Protein AF-A0A3C0G4X3-F1 (afdb_monomer)

Foldseek 3Di:
DPVVPDDDPDVVDPVNFGADADQPPLQVLVVVCVVCVVVVHHPPVSVVSNVVRVVRPVVRVNVPVDPRRDDDDDD

Sequence (75 aa):
DSRLGSSHWAVPGPDGRHGFGGSCFPKDINAMIHFMEQKGLQPKILKAVWNKNLDVRPEKDWENLIGRAVTKGDK

Nearest PDB structures (foldseek):
  2y0c-assembly2_C  TM=9.947E-01  e=8.397E-02  Burkholderia cepacia
  2y0c-assembly2_D  TM=9.949E-01  e=1.359E-01  Burkholderia cepacia
  2y0e-assembly1_D  TM=9.958E-01  e=1.671E-01  Burkholderia cepacia

Structure (mmCIF, N/CA/C/O backbone):
data_AF-A0A3C0G4X3-F1
#
_entry.id   AF-A0A3C0G4X3-F1
#
loop_
_atom_site.group_PDB
_atom_site.id
_atom_site.type_symbol
_atom_site.label_atom_id
_atom_site.label_alt_id
_atom_site.label_comp_id
_atom_site.label_asym_id
_atom_site.label_entity_id
_atom_site.label_seq_id
_atom_site.pdbx_PDB_ins_code
_atom_site.Cartn_x
_atom_site.Cartn_y
_atom_site.Cartn_z
_atom_site.occupancy
_atom_site.B_iso_or_equiv
_atom_site.auth_seq_id
_atom_site.auth_comp_id
_atom_site.auth_asym_id
_atom_site.auth_atom_id
_atom_site.pdbx_PDB_model_num
ATOM 1 N N . ASP A 1 1 ? -5.443 5.701 -23.445 1.00 84.88 1 ASP A N 1
ATOM 2 C CA . ASP A 1 1 ? -6.551 6.468 -22.844 1.00 84.88 1 ASP A CA 1
ATOM 3 C C . ASP A 1 1 ? -5.947 7.532 -21.936 1.00 84.88 1 ASP A C 1
ATOM 5 O O . ASP A 1 1 ? -5.252 7.171 -20.995 1.00 84.88 1 ASP A O 1
ATOM 9 N N . SER A 1 2 ? -6.114 8.820 -22.248 1.00 91.50 2 SER A N 1
ATOM 10 C CA . SE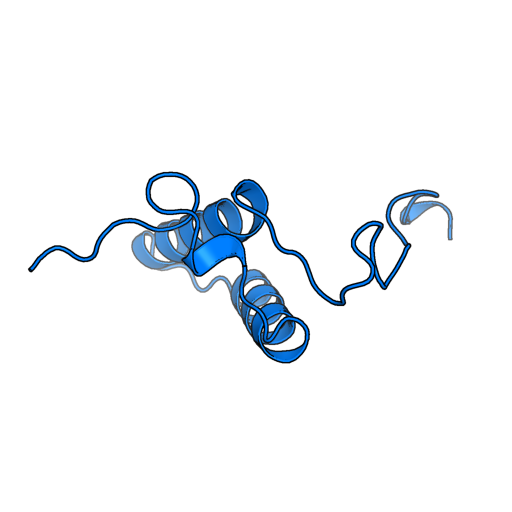R A 1 2 ? -5.480 9.915 -21.494 1.00 91.50 2 SER A CA 1
ATOM 11 C C . SER A 1 2 ? -6.056 10.100 -20.090 1.00 91.50 2 SER A C 1
ATOM 13 O O . SER A 1 2 ? -5.372 10.651 -19.230 1.00 91.50 2 SER A O 1
ATOM 15 N N . ARG A 1 3 ? -7.273 9.603 -19.826 1.00 93.50 3 ARG A N 1
ATOM 16 C CA . ARG A 1 3 ? -7.945 9.726 -18.520 1.00 93.50 3 ARG A CA 1
ATOM 17 C C . ARG A 1 3 ? -7.221 8.975 -17.408 1.00 93.50 3 ARG A C 1
ATOM 19 O O . ARG A 1 3 ? -7.423 9.277 -16.239 1.00 93.50 3 ARG A O 1
ATOM 26 N N . LEU A 1 4 ? -6.400 7.996 -17.775 1.00 90.31 4 LEU A N 1
ATOM 27 C CA . LEU A 1 4 ? -5.638 7.197 -16.830 1.00 90.31 4 LEU A CA 1
ATOM 28 C C . LEU A 1 4 ? -4.258 7.816 -16.508 1.00 90.31 4 LEU A C 1
ATOM 30 O O . LEU A 1 4 ? -3.639 7.447 -15.516 1.00 90.31 4 LEU A O 1
ATOM 34 N N . GLY A 1 5 ? -3.784 8.781 -17.305 1.00 93.12 5 GLY A N 1
ATOM 35 C CA . GLY A 1 5 ? -2.448 9.372 -17.174 1.00 93.12 5 GLY A CA 1
ATOM 36 C C . GLY A 1 5 ? -1.343 8.567 -17.873 1.00 93.12 5 GLY A C 1
ATOM 37 O O . GLY A 1 5 ? -1.571 7.483 -18.405 1.00 93.12 5 GLY A O 1
ATOM 38 N N . SER A 1 6 ? -0.125 9.117 -17.912 1.00 92.69 6 SER A N 1
ATOM 39 C CA . SER A 1 6 ? 1.018 8.562 -18.666 1.00 92.69 6 SER A CA 1
ATOM 40 C C . SER A 1 6 ? 2.124 7.945 -17.801 1.00 92.69 6 SER A C 1
ATOM 42 O O . SER A 1 6 ? 3.103 7.436 -18.341 1.00 92.69 6 SER A O 1
ATOM 44 N N . SER A 1 7 ? 1.999 7.978 -16.474 1.00 91.31 7 SER A N 1
ATOM 45 C CA . SER A 1 7 ? 3.030 7.521 -15.534 1.00 91.31 7 SER A CA 1
ATOM 46 C C . SER A 1 7 ? 2.510 6.426 -14.595 1.00 91.31 7 SER A C 1
ATOM 48 O O . SER A 1 7 ? 1.313 6.173 -14.542 1.00 91.31 7 SER A O 1
ATOM 50 N N . HIS A 1 8 ? 3.419 5.781 -13.849 1.00 85.62 8 HIS A N 1
ATOM 51 C CA . HIS A 1 8 ? 3.110 4.766 -12.823 1.00 85.62 8 HIS A CA 1
ATOM 52 C C . HIS A 1 8 ? 2.434 3.478 -13.337 1.00 85.62 8 HIS A C 1
ATOM 54 O O . HIS A 1 8 ? 1.803 2.754 -12.574 1.00 85.62 8 HIS A O 1
ATOM 60 N N . TRP A 1 9 ? 2.625 3.159 -14.619 1.00 90.62 9 TRP A N 1
ATOM 61 C CA . TRP A 1 9 ? 2.125 1.933 -15.257 1.00 90.62 9 TRP A CA 1
ATOM 62 C C . TRP A 1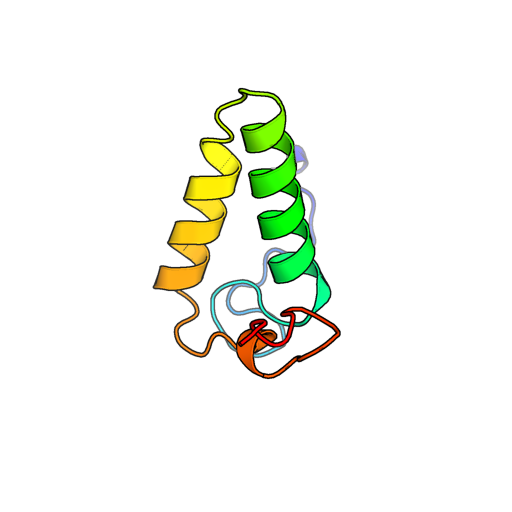 9 ? 3.075 0.740 -15.178 1.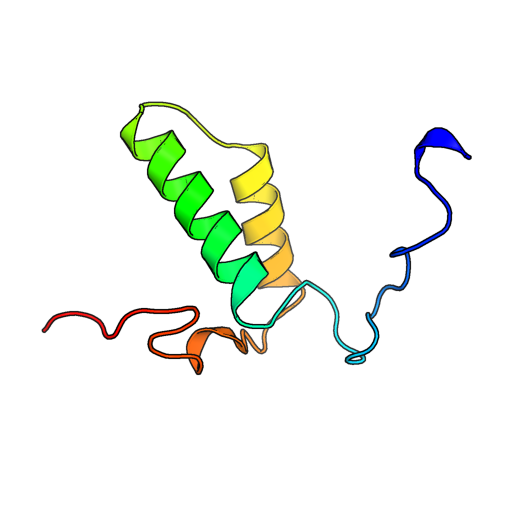00 90.62 9 TRP A C 1
ATOM 64 O O . TRP A 1 9 ? 2.693 -0.368 -15.544 1.00 90.62 9 TRP A O 1
ATOM 74 N N . ALA A 1 10 ? 4.322 0.966 -14.761 1.00 91.06 10 ALA A N 1
ATOM 75 C CA . ALA A 1 10 ? 5.338 -0.074 -14.734 1.00 91.06 10 ALA A CA 1
ATOM 76 C C . ALA A 1 10 ? 4.970 -1.153 -13.709 1.00 91.06 10 ALA A C 1
ATOM 78 O O . ALA A 1 10 ? 4.929 -0.895 -12.505 1.00 91.06 10 ALA A O 1
ATOM 79 N N . VAL A 1 11 ? 4.703 -2.356 -14.216 1.00 90.94 11 VAL A N 1
ATOM 80 C CA . VAL A 1 11 ? 4.519 -3.575 -13.431 1.00 90.94 11 VAL A CA 1
ATOM 81 C C . VAL A 1 11 ? 5.352 -4.676 -14.107 1.00 90.94 11 VAL A C 1
ATOM 83 O O . VAL A 1 11 ? 5.055 -5.012 -15.254 1.00 90.94 11 VAL A O 1
ATOM 86 N N . PRO A 1 12 ? 6.393 -5.223 -13.453 1.00 92.69 12 PRO A N 1
ATOM 87 C CA . PRO A 1 12 ? 6.845 -4.898 -12.099 1.00 92.69 12 PRO A CA 1
ATOM 88 C C . PRO A 1 12 ? 7.345 -3.452 -11.966 1.00 92.69 12 PRO A C 1
ATOM 90 O O . PRO A 1 12 ? 7.721 -2.808 -12.947 1.00 92.69 12 PRO A O 1
ATOM 93 N N . GLY A 1 13 ? 7.296 -2.933 -10.738 1.00 90.44 13 GLY A N 1
ATOM 94 C CA . GLY A 1 13 ? 7.751 -1.578 -10.439 1.00 90.44 13 GLY A CA 1
ATOM 95 C C . GLY A 1 13 ? 9.278 -1.436 -10.529 1.00 90.44 13 GLY A C 1
ATOM 96 O O . GLY A 1 13 ? 9.981 -2.389 -10.868 1.00 90.44 13 GLY A O 1
ATOM 97 N N . PRO A 1 14 ? 9.830 -0.261 -10.175 1.00 91.75 14 PRO A N 1
ATOM 98 C CA . PRO A 1 14 ? 11.277 -0.022 -10.182 1.00 91.75 14 PRO A CA 1
ATOM 99 C C . PRO A 1 14 ? 12.092 -0.981 -9.296 1.00 91.75 14 PRO A C 1
ATOM 101 O O . PRO A 1 14 ? 13.293 -1.126 -9.501 1.00 91.75 14 PRO A O 1
ATOM 104 N N . ASP A 1 15 ? 11.454 -1.631 -8.317 1.00 92.69 15 ASP A N 1
ATOM 105 C CA . ASP A 1 15 ? 12.061 -2.637 -7.437 1.00 92.69 15 ASP A CA 1
ATOM 106 C C . ASP A 1 15 ? 12.069 -4.057 -8.038 1.00 92.69 15 ASP A C 1
ATOM 108 O O . ASP A 1 15 ? 12.518 -5.001 -7.384 1.00 92.69 15 ASP A O 1
ATOM 112 N N . GLY A 1 16 ? 11.574 -4.219 -9.271 1.00 94.62 16 GLY A N 1
ATOM 113 C CA . GLY A 1 16 ? 11.543 -5.487 -9.999 1.00 94.62 16 GLY A CA 1
ATOM 114 C C . GLY A 1 16 ? 10.525 -6.497 -9.468 1.00 94.62 16 GLY A C 1
ATOM 115 O O . GLY A 1 16 ? 10.520 -7.645 -9.908 1.00 94.62 16 GLY A O 1
ATOM 116 N N . ARG A 1 17 ? 9.653 -6.094 -8.540 1.00 94.31 17 ARG A N 1
ATOM 117 C CA . ARG A 1 17 ? 8.688 -6.978 -7.883 1.00 94.31 17 ARG A CA 1
ATOM 118 C C . ARG A 1 17 ? 7.252 -6.600 -8.250 1.00 94.31 17 ARG A C 1
ATOM 120 O O . ARG A 1 17 ? 6.944 -5.457 -8.595 1.00 94.31 17 ARG A O 1
ATOM 127 N N . HIS A 1 18 ? 6.362 -7.585 -8.191 1.00 95.94 18 HIS A N 1
ATOM 128 C CA . HIS A 1 18 ? 4.929 -7.374 -8.387 1.00 95.94 18 HIS A CA 1
ATOM 129 C C . HIS A 1 18 ? 4.282 -6.900 -7.084 1.00 95.94 18 HIS A C 1
ATOM 131 O O . HIS A 1 18 ? 4.731 -7.263 -6.003 1.00 95.94 18 HIS A O 1
ATOM 137 N N . GLY A 1 19 ? 3.224 -6.093 -7.184 1.00 95.25 19 GLY A N 1
ATOM 138 C CA . GLY A 1 19 ? 2.553 -5.516 -6.017 1.00 95.25 19 GLY A CA 1
ATOM 139 C C . GLY A 1 19 ? 3.324 -4.369 -5.361 1.00 95.25 19 GLY A C 1
ATOM 140 O O . GLY A 1 19 ? 4.514 -4.159 -5.598 1.00 95.25 19 GLY A O 1
ATOM 141 N N . PHE A 1 20 ? 2.623 -3.601 -4.532 1.00 95.44 20 PHE A N 1
ATOM 142 C CA . PHE A 1 20 ? 3.206 -2.512 -3.761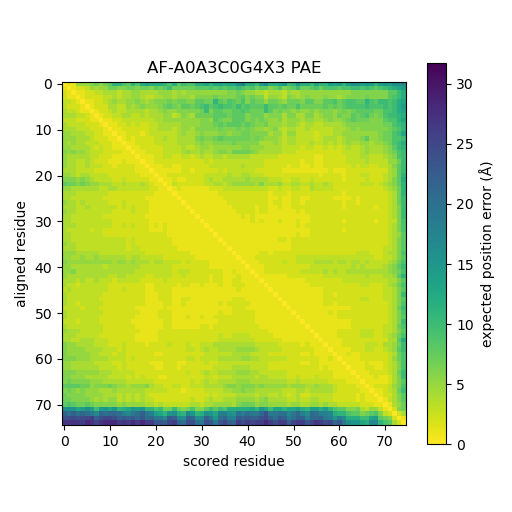 1.00 95.44 20 PHE A CA 1
ATOM 143 C C . PHE A 1 20 ? 3.829 -3.022 -2.453 1.00 95.44 20 PHE A C 1
ATOM 145 O O . PHE A 1 20 ? 3.275 -3.884 -1.769 1.00 95.44 20 PHE A O 1
ATOM 152 N N . GLY A 1 21 ? 4.978 -2.449 -2.094 1.00 94.69 21 GLY A N 1
ATOM 153 C CA . GLY A 1 21 ? 5.709 -2.728 -0.855 1.00 94.69 21 GLY A CA 1
ATOM 154 C C . GLY A 1 21 ? 6.095 -1.452 -0.101 1.00 94.69 21 GLY A C 1
ATOM 155 O O . GLY A 1 21 ? 5.434 -0.416 -0.217 1.00 94.69 21 GLY A O 1
ATOM 156 N N . GLY A 1 22 ? 7.184 -1.514 0.662 1.00 94.62 22 GLY A N 1
ATOM 157 C CA . GLY A 1 22 ? 7.711 -0.398 1.445 1.00 94.62 22 GLY A CA 1
ATOM 158 C C . GLY A 1 22 ? 6.865 -0.048 2.673 1.00 94.62 22 GLY A C 1
ATOM 159 O O . GLY A 1 22 ? 5.909 -0.731 3.022 1.00 94.62 22 GLY A O 1
ATOM 160 N N . SER A 1 23 ? 7.222 1.034 3.373 1.00 94.75 23 SER A N 1
ATOM 161 C CA . SER A 1 23 ? 6.574 1.346 4.656 1.00 94.75 23 SER A CA 1
ATOM 162 C C . SER A 1 23 ? 5.223 2.044 4.539 1.00 94.75 23 SER A C 1
ATOM 164 O O . SER A 1 23 ? 4.363 1.854 5.392 1.00 94.75 23 SER A O 1
ATOM 166 N N . CYS A 1 24 ? 5.051 2.914 3.542 1.00 95.44 24 CYS A N 1
ATOM 167 C CA . CYS A 1 24 ? 3.964 3.893 3.563 1.00 95.44 24 CYS A CA 1
ATOM 168 C C . CYS A 1 24 ? 2.647 3.304 3.059 1.00 95.44 24 CYS A C 1
ATOM 170 O O . CYS A 1 24 ? 1.667 3.286 3.795 1.00 95.44 24 CYS A O 1
ATOM 172 N N . PHE A 1 25 ? 2.624 2.775 1.834 1.00 95.50 25 PHE A N 1
ATOM 173 C CA . PHE A 1 25 ? 1.362 2.375 1.217 1.00 95.50 25 PHE A CA 1
ATOM 174 C C . PHE A 1 25 ? 0.709 1.154 1.893 1.00 95.50 25 PHE A C 1
ATOM 176 O O . PHE A 1 25 ? -0.485 1.233 2.189 1.00 95.50 25 PHE A O 1
ATOM 183 N N . PRO A 1 26 ? 1.454 0.086 2.262 1.00 96.88 26 PRO A N 1
ATOM 184 C CA . PRO A 1 26 ? 0.906 -0.990 3.089 1.00 96.88 26 PRO A CA 1
ATOM 185 C C . PRO A 1 26 ? 0.330 -0.493 4.421 1.00 96.88 26 PRO A C 1
ATOM 187 O O . PRO A 1 26 ? -0.768 -0.904 4.794 1.00 96.88 26 PRO A O 1
ATOM 190 N N . LYS A 1 27 ? 1.010 0.432 5.114 1.00 96.44 27 LYS A N 1
ATOM 191 C CA . LYS A 1 27 ? 0.504 1.035 6.358 1.00 96.44 27 LYS A CA 1
ATOM 192 C C . LYS A 1 27 ? -0.804 1.784 6.128 1.00 96.44 27 LYS A C 1
ATOM 194 O O . LYS A 1 27 ? -1.777 1.540 6.834 1.00 96.44 27 LYS A O 1
ATOM 199 N N . ASP A 1 28 ? -0.825 2.692 5.157 1.00 97.56 28 ASP A N 1
ATOM 200 C CA . ASP A 1 28 ? -1.948 3.609 4.961 1.00 97.56 28 ASP A CA 1
ATOM 201 C C . ASP A 1 28 ? -3.202 2.886 4.451 1.00 97.56 28 ASP A C 1
ATOM 203 O O . ASP A 1 28 ? -4.304 3.195 4.902 1.00 97.56 28 ASP A O 1
ATOM 207 N N . ILE A 1 29 ? -3.052 1.866 3.593 1.00 97.75 29 ILE A N 1
ATOM 208 C CA . ILE A 1 29 ? -4.171 1.001 3.177 1.00 97.75 29 ILE A CA 1
ATOM 209 C C . ILE A 1 29 ? -4.781 0.290 4.388 1.00 97.75 29 ILE A C 1
ATOM 211 O O . ILE A 1 29 ? -5.997 0.344 4.576 1.00 97.75 29 ILE A O 1
ATOM 215 N N . ASN A 1 30 ? -3.959 -0.356 5.222 1.00 97.31 30 ASN A N 1
ATOM 216 C CA . ASN A 1 30 ? -4.459 -1.101 6.379 1.00 97.31 30 ASN A CA 1
ATOM 217 C C . ASN A 1 30 ? -5.071 -0.173 7.436 1.00 97.31 30 ASN A C 1
ATOM 219 O O . ASN A 1 30 ? -6.139 -0.477 7.966 1.00 97.31 30 ASN A O 1
ATOM 223 N N . ALA A 1 31 ? -4.457 0.986 7.690 1.00 97.00 31 ALA A N 1
ATOM 224 C CA . ALA A 1 31 ? -5.005 1.998 8.587 1.00 97.00 31 ALA A CA 1
ATOM 225 C C . ALA A 1 31 ? -6.362 2.527 8.091 1.00 97.00 31 ALA A C 1
ATOM 227 O O . ALA A 1 31 ? -7.295 2.655 8.882 1.00 97.00 31 ALA A O 1
ATOM 228 N N . MET A 1 32 ? -6.503 2.779 6.785 1.00 98.31 32 MET A N 1
ATOM 229 C CA . MET A 1 32 ? -7.764 3.223 6.187 1.00 98.31 32 MET A CA 1
ATOM 230 C C . MET A 1 32 ? -8.848 2.143 6.262 1.00 98.31 32 MET A C 1
ATOM 232 O O . MET A 1 32 ? -9.980 2.445 6.636 1.00 98.31 32 MET A O 1
ATOM 236 N N . ILE A 1 33 ? -8.513 0.884 5.947 1.00 98.44 33 ILE A N 1
ATOM 237 C CA . ILE A 1 33 ? -9.443 -0.249 6.083 1.00 98.44 33 ILE A CA 1
ATOM 238 C C . ILE A 1 33 ? -9.946 -0.330 7.524 1.00 98.44 33 ILE A C 1
ATOM 240 O O . ILE A 1 33 ? -11.157 -0.319 7.739 1.00 98.44 33 ILE A O 1
ATOM 244 N N . HIS A 1 34 ? -9.027 -0.335 8.493 1.00 98.00 34 HIS A N 1
ATOM 245 C CA . HIS A 1 34 ? -9.362 -0.414 9.910 1.00 98.00 34 HIS A CA 1
ATOM 246 C C . HIS A 1 34 ? -10.251 0.754 10.355 1.00 98.00 34 HIS A C 1
ATOM 248 O O . HIS A 1 34 ? -11.283 0.547 10.991 1.00 98.00 34 HIS A O 1
ATOM 254 N N . PHE A 1 35 ? -9.900 1.983 9.969 1.00 98.38 35 PHE A N 1
ATOM 255 C CA . PHE A 1 35 ? -10.687 3.171 10.291 1.00 98.38 35 PHE A CA 1
ATOM 256 C C . PHE A 1 35 ? -12.111 3.097 9.722 1.00 98.38 35 PHE A C 1
ATOM 258 O O . PHE A 1 35 ? -13.078 3.401 10.418 1.00 98.38 35 PHE A O 1
ATOM 265 N N . MET A 1 36 ? -12.265 2.663 8.469 1.00 98.56 36 MET A N 1
ATOM 266 C CA . MET A 1 36 ? -13.579 2.511 7.841 1.00 98.56 36 MET A CA 1
ATOM 267 C C . MET A 1 36 ? -14.422 1.439 8.542 1.00 98.56 36 MET A C 1
ATOM 269 O O . MET A 1 36 ? -15.607 1.663 8.791 1.00 98.56 36 MET A O 1
ATOM 273 N N . GLU A 1 37 ? -13.819 0.309 8.913 1.00 98.19 37 GLU A N 1
ATOM 274 C CA . GLU A 1 37 ? -14.491 -0.749 9.677 1.00 98.19 37 GLU A CA 1
ATOM 275 C C . GLU A 1 37 ? -14.939 -0.269 11.061 1.00 98.19 37 GLU A C 1
ATOM 277 O O . GLU A 1 37 ? -16.076 -0.526 11.454 1.00 98.19 37 GLU A O 1
ATOM 282 N N . GLN A 1 38 ? -14.105 0.504 11.767 1.00 98.50 38 GLN A N 1
ATOM 283 C CA . GLN A 1 38 ? -14.476 1.135 13.040 1.00 98.50 38 GLN A CA 1
ATOM 284 C C . GLN A 1 38 ? -15.671 2.091 12.908 1.00 98.50 38 GLN A C 1
ATOM 286 O O . GLN A 1 38 ? -16.397 2.317 13.875 1.00 98.50 38 GLN A O 1
ATOM 291 N N . LYS A 1 39 ? -15.899 2.657 11.717 1.00 98.44 39 LYS A N 1
ATOM 292 C CA . LYS A 1 39 ? -17.070 3.491 11.402 1.00 98.44 39 LYS A CA 1
ATOM 293 C C . LYS A 1 39 ? -18.270 2.691 10.885 1.00 98.44 39 LYS A C 1
ATOM 295 O O . LYS A 1 39 ? -19.242 3.292 10.437 1.00 98.44 39 LYS A O 1
ATOM 300 N N . GLY A 1 40 ? -18.224 1.359 10.938 1.00 98.19 40 GLY A N 1
ATOM 301 C CA . GLY A 1 40 ? -19.299 0.484 10.462 1.00 98.19 40 GLY A CA 1
ATOM 302 C C . GLY A 1 40 ? -19.407 0.402 8.936 1.00 98.19 40 GLY A C 1
ATOM 303 O O . GLY A 1 40 ? -20.417 -0.069 8.416 1.00 98.19 40 GLY A O 1
ATOM 304 N N . LEU A 1 41 ? -18.388 0.857 8.201 1.00 98.44 41 LEU A N 1
ATOM 305 C CA . LEU A 1 41 ? -18.344 0.783 6.743 1.00 98.44 41 LEU A CA 1
ATOM 306 C C . LEU A 1 41 ? -17.670 -0.511 6.282 1.00 98.44 41 LEU A C 1
ATOM 308 O O . LEU A 1 41 ? -16.821 -1.085 6.960 1.00 98.44 41 L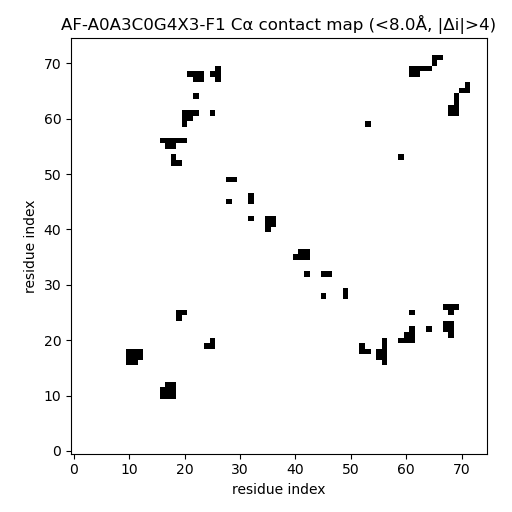EU A O 1
ATOM 312 N N . GLN A 1 42 ? -18.010 -0.947 5.069 1.00 97.62 42 GLN A N 1
ATOM 313 C CA . GLN A 1 42 ? -17.396 -2.112 4.433 1.00 97.62 42 GLN A CA 1
ATOM 314 C C . GLN A 1 42 ? -16.510 -1.683 3.252 1.00 97.62 42 GLN A C 1
ATOM 316 O O . GLN A 1 42 ? -17.014 -1.531 2.135 1.00 97.62 42 GLN A O 1
ATOM 321 N N . PRO A 1 43 ? -15.187 -1.515 3.444 1.00 97.75 43 PRO A N 1
ATOM 322 C CA . PRO A 1 43 ? -14.273 -1.043 2.402 1.00 97.75 43 PRO A CA 1
ATOM 323 C C . PRO A 1 43 ? -13.911 -2.144 1.387 1.00 97.75 43 PRO A C 1
ATOM 325 O O . PRO A 1 43 ? -12.765 -2.581 1.298 1.00 97.75 43 PRO A O 1
ATOM 328 N N . LYS A 1 44 ? -14.892 -2.615 0.604 1.00 98.31 44 LYS A N 1
ATOM 329 C CA . LYS A 1 44 ? -14.750 -3.778 -0.299 1.00 98.31 44 LYS A CA 1
ATOM 330 C C . LYS A 1 44 ? -13.576 -3.648 -1.276 1.00 98.31 44 LYS A C 1
ATOM 332 O O . LYS A 1 44 ? -12.814 -4.595 -1.436 1.00 98.31 44 LYS A O 1
ATOM 337 N N . ILE A 1 45 ? -13.410 -2.475 -1.892 1.00 98.44 45 ILE A N 1
ATOM 338 C CA . ILE A 1 45 ? -12.345 -2.238 -2.877 1.00 98.44 45 ILE A CA 1
ATOM 339 C C . ILE A 1 45 ? -10.965 -2.243 -2.219 1.00 98.44 45 ILE A C 1
ATOM 341 O O . ILE A 1 45 ? -10.075 -2.929 -2.707 1.00 98.44 45 ILE A O 1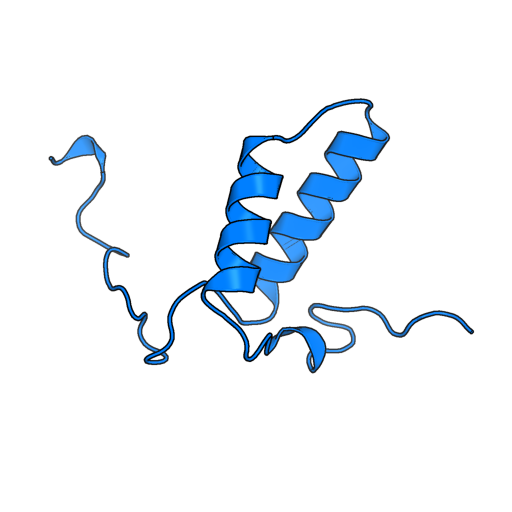
ATOM 345 N N . LEU A 1 46 ? -10.787 -1.558 -1.085 1.00 98.38 46 LEU A N 1
ATOM 346 C CA . LEU A 1 46 ? -9.492 -1.536 -0.394 1.00 98.38 46 LEU A CA 1
ATOM 347 C C . LEU A 1 46 ? -9.096 -2.929 0.108 1.00 98.38 46 LEU A C 1
ATOM 349 O O . LEU A 1 46 ? -7.941 -3.317 -0.038 1.00 98.38 46 LEU A O 1
ATOM 353 N N . LYS A 1 47 ? -10.056 -3.717 0.612 1.00 98.56 47 LYS A N 1
ATOM 354 C CA . LYS A 1 47 ? -9.814 -5.122 0.975 1.00 98.56 47 LYS A CA 1
ATOM 355 C C . LYS A 1 47 ? -9.401 -5.964 -0.229 1.00 98.56 47 LYS A C 1
ATOM 357 O O . LYS A 1 47 ? -8.471 -6.752 -0.120 1.00 98.56 47 LYS A O 1
ATOM 362 N N . ALA A 1 48 ? -10.058 -5.794 -1.376 1.00 98.62 48 ALA A N 1
ATOM 363 C CA . ALA A 1 48 ? -9.699 -6.512 -2.597 1.00 98.62 48 ALA A CA 1
ATOM 364 C C . ALA A 1 48 ? -8.294 -6.131 -3.095 1.00 98.62 48 ALA A C 1
ATOM 366 O O . ALA A 1 48 ? -7.513 -7.014 -3.439 1.00 98.62 48 ALA A O 1
ATOM 367 N N . VAL A 1 49 ? -7.954 -4.838 -3.072 1.00 98.19 49 VAL A N 1
ATOM 368 C CA . VAL A 1 49 ? -6.610 -4.335 -3.398 1.00 98.19 49 VAL A CA 1
ATOM 369 C C . VAL A 1 49 ? -5.566 -4.937 -2.458 1.00 98.19 49 VAL A C 1
ATOM 371 O O . VAL A 1 49 ? -4.552 -5.448 -2.926 1.00 98.19 49 VAL A O 1
ATOM 374 N N . TRP A 1 50 ? -5.827 -4.937 -1.149 1.00 98.31 50 TRP A N 1
ATOM 375 C CA . TRP A 1 50 ? -4.930 -5.526 -0.158 1.00 98.31 50 TRP A CA 1
ATOM 376 C C . TRP A 1 50 ? -4.745 -7.033 -0.363 1.00 98.31 50 TRP A C 1
ATOM 378 O O . TRP A 1 50 ? -3.615 -7.507 -0.442 1.00 98.31 50 TRP A O 1
ATOM 388 N N . ASN A 1 51 ? -5.837 -7.776 -0.548 1.00 98.44 51 ASN A N 1
ATOM 389 C CA . ASN A 1 51 ? -5.790 -9.216 -0.797 1.00 98.44 51 ASN A CA 1
ATOM 390 C C . ASN A 1 51 ? -5.032 -9.546 -2.085 1.00 98.44 51 ASN A C 1
ATOM 392 O O . ASN A 1 51 ? -4.228 -10.475 -2.098 1.00 98.44 51 ASN A O 1
ATOM 396 N N . LYS A 1 52 ? -5.240 -8.770 -3.157 1.00 98.25 52 LYS A N 1
ATOM 397 C CA . LYS A 1 52 ? -4.482 -8.963 -4.394 1.00 98.25 52 LYS A CA 1
ATOM 398 C C . LYS A 1 52 ? -3.005 -8.655 -4.192 1.00 98.25 52 LYS A C 1
ATOM 400 O O . LYS A 1 52 ? -2.173 -9.369 -4.737 1.00 98.25 52 LYS A O 1
ATOM 405 N N . ASN A 1 53 ? -2.674 -7.637 -3.398 1.00 97.81 53 ASN A N 1
ATOM 406 C CA . ASN A 1 53 ? -1.288 -7.338 -3.066 1.00 97.81 53 ASN A CA 1
ATOM 407 C C . ASN A 1 53 ? -0.623 -8.496 -2.312 1.00 97.81 53 ASN A C 1
ATOM 409 O O . ASN A 1 53 ? 0.481 -8.877 -2.669 1.00 97.81 53 ASN A O 1
ATOM 413 N N . LEU A 1 54 ? -1.308 -9.098 -1.333 1.00 97.81 54 LEU A N 1
ATOM 414 C CA . LEU A 1 54 ? -0.805 -10.272 -0.606 1.00 97.81 54 LEU A CA 1
ATOM 415 C C . LEU A 1 54 ? -0.562 -11.487 -1.516 1.00 97.81 54 LEU A C 1
ATOM 417 O O . LEU A 1 54 ? 0.352 -12.259 -1.250 1.00 97.81 54 LEU A O 1
ATOM 421 N N . ASP A 1 55 ? -1.365 -11.642 -2.571 1.00 98.12 55 ASP A N 1
ATOM 422 C CA . ASP A 1 55 ? -1.220 -12.696 -3.584 1.00 98.12 55 ASP A CA 1
ATOM 423 C C . ASP A 1 55 ? -0.004 -12.464 -4.502 1.00 98.12 55 ASP A C 1
ATOM 425 O O . ASP A 1 55 ? 0.763 -13.385 -4.762 1.00 98.12 55 ASP A O 1
ATOM 429 N N . VAL A 1 56 ? 0.226 -11.225 -4.959 1.00 97.38 56 VAL A N 1
ATOM 430 C CA . VAL A 1 56 ? 1.323 -10.922 -5.905 1.00 97.38 56 VAL A CA 1
ATOM 431 C C . VAL A 1 56 ? 2.640 -10.474 -5.257 1.00 97.38 56 VAL A C 1
ATOM 433 O O . VAL A 1 56 ? 3.638 -10.369 -5.966 1.00 97.38 56 VAL A O 1
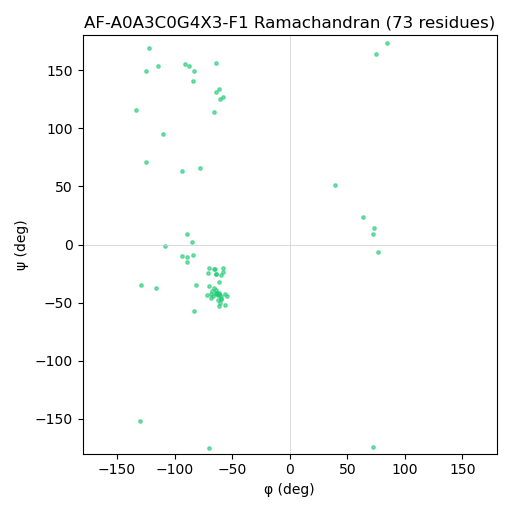ATOM 436 N N . ARG A 1 57 ? 2.655 -10.202 -3.946 1.00 97.06 57 ARG A N 1
ATOM 437 C CA . ARG A 1 57 ? 3.818 -9.730 -3.170 1.0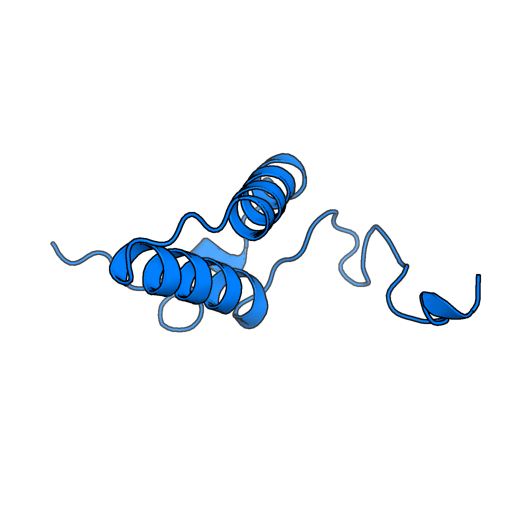0 97.06 57 ARG A CA 1
ATOM 438 C C . ARG A 1 57 ? 4.089 -10.655 -1.971 1.00 97.06 57 ARG A C 1
ATOM 440 O O . ARG A 1 57 ? 3.839 -10.269 -0.823 1.00 97.06 57 ARG A O 1
ATOM 447 N N . PRO A 1 58 ? 4.584 -11.884 -2.200 1.00 95.75 58 PRO A N 1
ATOM 448 C CA . PRO A 1 58 ? 4.823 -12.855 -1.130 1.00 95.75 58 PRO A CA 1
ATOM 449 C C . PRO A 1 58 ? 5.924 -12.427 -0.151 1.00 95.75 58 PRO A C 1
ATOM 451 O O . PRO A 1 58 ? 5.957 -12.914 0.975 1.00 95.75 58 PRO A O 1
ATOM 454 N N . GLU A 1 59 ? 6.817 -11.515 -0.546 1.00 95.00 59 GLU A N 1
ATOM 455 C CA . GLU A 1 59 ? 7.951 -11.076 0.272 1.00 95.00 59 GLU A CA 1
ATOM 456 C C . GLU A 1 59 ? 7.533 -10.222 1.469 1.00 95.00 59 GLU A C 1
ATOM 458 O O . GLU A 1 59 ? 8.300 -10.127 2.425 1.00 95.00 59 GLU A O 1
ATOM 463 N N . LYS A 1 60 ? 6.361 -9.569 1.384 1.00 95.06 60 LYS A N 1
ATOM 464 C CA . LYS A 1 60 ? 5.763 -8.728 2.436 1.00 95.06 60 LYS A CA 1
ATOM 465 C C . LYS A 1 60 ? 6.786 -7.874 3.186 1.00 95.06 60 LYS A C 1
ATOM 467 O O . LYS A 1 60 ? 6.849 -7.854 4.412 1.00 95.06 60 LYS A O 1
ATOM 472 N N . ASP A 1 61 ? 7.606 -7.144 2.439 1.00 94.50 61 ASP A N 1
ATOM 473 C CA . ASP A 1 61 ? 8.789 -6.456 2.958 1.00 94.50 61 ASP A CA 1
ATOM 474 C C . ASP A 1 61 ? 8.482 -5.446 4.080 1.00 94.50 61 ASP A C 1
ATOM 476 O O . ASP A 1 61 ? 9.333 -5.189 4.934 1.00 94.50 61 ASP A O 1
ATOM 480 N N . TRP A 1 62 ? 7.248 -4.939 4.138 1.00 95.69 62 TRP A N 1
ATOM 481 C CA . TRP A 1 62 ? 6.761 -4.072 5.210 1.00 95.69 62 TRP A CA 1
ATOM 482 C C . TRP A 1 62 ? 6.709 -4.739 6.591 1.00 95.69 62 TRP A C 1
ATOM 484 O O . TRP A 1 62 ? 6.803 -4.029 7.589 1.00 95.69 62 TRP A O 1
ATOM 494 N N . GLU A 1 63 ? 6.595 -6.068 6.686 1.00 95.12 63 GLU A N 1
ATOM 495 C CA . GLU A 1 63 ? 6.534 -6.785 7.973 1.00 95.12 63 GLU A CA 1
ATOM 496 C C . GLU A 1 63 ? 7.831 -6.627 8.780 1.00 95.12 63 GLU A C 1
ATOM 498 O O . GLU A 1 63 ? 7.816 -6.630 10.008 1.00 95.12 63 GLU A O 1
ATOM 503 N N . ASN A 1 64 ? 8.951 -6.380 8.098 1.00 94.88 64 ASN A N 1
ATOM 504 C CA . ASN A 1 64 ? 10.240 -6.124 8.738 1.00 94.88 64 ASN A CA 1
ATOM 505 C C . ASN A 1 64 ? 10.419 -4.654 9.164 1.00 94.88 64 ASN A C 1
ATOM 507 O O . ASN A 1 64 ? 11.376 -4.315 9.861 1.00 94.88 64 ASN A O 1
ATOM 511 N N . LEU A 1 65 ? 9.515 -3.753 8.762 1.00 94.50 65 LEU A N 1
ATOM 512 C CA . LEU A 1 65 ? 9.616 -2.310 9.000 1.00 94.50 65 LEU A CA 1
ATOM 513 C C . LEU A 1 65 ? 8.880 -1.910 10.287 1.00 94.50 65 LEU A C 1
ATOM 515 O O . LEU A 1 65 ? 7.909 -1.146 10.276 1.00 94.50 65 LEU A O 1
ATOM 519 N N . ILE A 1 66 ? 9.360 -2.431 11.414 1.00 93.88 66 ILE A N 1
ATOM 520 C CA . ILE A 1 66 ? 8.789 -2.183 12.743 1.00 93.88 66 ILE A CA 1
ATOM 521 C C . ILE A 1 66 ? 8.859 -0.689 13.094 1.00 93.88 66 ILE A C 1
ATOM 523 O O . ILE A 1 66 ? 9.879 -0.032 12.897 1.00 93.88 66 ILE A O 1
ATOM 527 N N . GLY A 1 67 ? 7.758 -0.138 13.607 1.00 91.75 67 GLY A N 1
ATOM 528 C CA . GLY A 1 67 ? 7.609 1.283 13.938 1.00 91.75 67 GLY A CA 1
ATOM 529 C C . GLY A 1 67 ? 7.374 2.188 12.725 1.00 91.75 67 GLY A C 1
ATOM 530 O O . GLY A 1 67 ? 7.092 3.371 12.893 1.00 91.75 67 GLY A O 1
ATOM 531 N N . ARG A 1 68 ? 7.461 1.648 11.502 1.00 93.50 68 ARG A N 1
ATOM 532 C CA . ARG A 1 68 ? 7.232 2.389 10.253 1.00 93.50 68 ARG A CA 1
ATOM 533 C C . ARG A 1 68 ? 6.038 1.885 9.459 1.00 93.50 68 ARG A C 1
ATOM 535 O O . ARG A 1 68 ? 5.362 2.698 8.837 1.00 93.50 68 ARG A O 1
ATOM 542 N N . ALA A 1 69 ? 5.819 0.574 9.449 1.00 93.38 69 ALA A N 1
ATOM 543 C CA . ALA A 1 69 ? 4.732 -0.078 8.725 1.00 93.38 69 ALA A CA 1
ATOM 544 C C . ALA A 1 69 ? 3.921 -1.027 9.610 1.00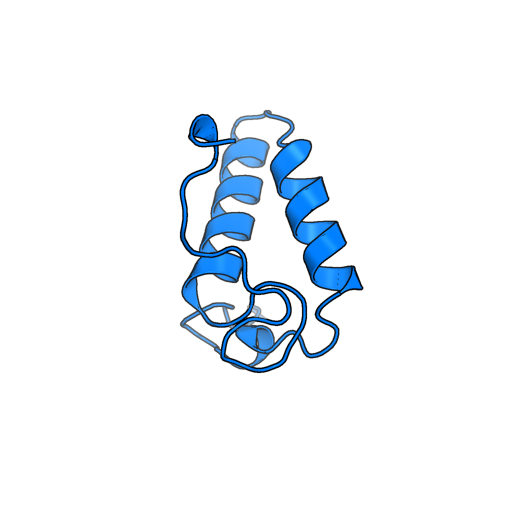 93.38 69 ALA A C 1
ATOM 546 O O . ALA A 1 69 ? 2.705 -1.106 9.462 1.00 93.38 69 ALA A O 1
ATOM 547 N N . VAL A 1 70 ? 4.586 -1.700 10.553 1.00 92.19 70 VAL A N 1
ATOM 548 C CA . VAL A 1 70 ? 3.955 -2.579 11.543 1.00 92.19 70 VAL A CA 1
ATOM 549 C C . VAL A 1 70 ? 4.338 -2.157 12.957 1.00 92.19 70 VAL A C 1
ATOM 551 O O . VAL A 1 70 ? 5.428 -1.626 13.189 1.00 92.19 70 VAL A O 1
ATOM 554 N N . THR A 1 71 ? 3.451 -2.384 13.918 1.00 90.06 71 THR A N 1
ATOM 555 C CA . THR A 1 71 ? 3.754 -2.241 15.345 1.00 90.06 71 THR A CA 1
ATOM 556 C C . THR A 1 71 ? 4.327 -3.555 15.879 1.00 90.06 71 THR A C 1
ATOM 558 O O . THR A 1 71 ? 4.059 -4.625 15.331 1.00 90.06 71 THR A O 1
ATOM 561 N N . LYS A 1 72 ? 5.138 -3.506 16.946 1.00 85.44 72 LYS A N 1
ATOM 562 C CA . LYS A 1 72 ? 5.395 -4.734 17.714 1.00 85.44 72 LYS A CA 1
ATOM 563 C C . LYS A 1 72 ? 4.057 -5.158 18.313 1.00 85.44 72 LYS A C 1
ATOM 565 O O . LYS A 1 72 ? 3.368 -4.308 18.866 1.00 85.44 72 LYS A O 1
ATOM 570 N N . GLY A 1 73 ? 3.686 -6.428 18.164 1.00 72.44 73 GLY A N 1
ATOM 571 C CA . GLY A 1 73 ? 2.531 -6.956 18.881 1.00 72.44 73 GLY A CA 1
ATOM 572 C C . GLY A 1 73 ? 2.763 -6.775 20.378 1.00 72.44 73 GLY A C 1
ATOM 573 O O . GLY A 1 73 ? 3.827 -7.158 20.874 1.00 72.44 73 GLY A O 1
ATOM 574 N N . ASP A 1 74 ? 1.804 -6.160 21.064 1.00 51.88 74 ASP A N 1
ATOM 575 C CA . ASP A 1 74 ? 1.782 -6.161 22.520 1.00 51.88 74 ASP A CA 1
ATOM 576 C C . ASP A 1 74 ? 1.690 -7.629 22.970 1.00 51.88 74 ASP A C 1
ATOM 578 O O . ASP A 1 74 ? 0.837 -8.380 22.487 1.00 51.88 74 ASP A O 1
ATOM 582 N N . LYS A 1 75 ? 2.630 -8.062 23.815 1.00 40.41 75 LYS A N 1
ATOM 583 C CA . LYS A 1 75 ? 2.443 -9.280 24.609 1.00 40.41 75 LYS A CA 1
ATOM 584 C C . LYS A 1 75 ? 1.484 -8.983 25.747 1.00 40.41 75 LYS A C 1
ATOM 586 O O . LYS A 1 75 ? 1.630 -7.886 26.330 1.00 40.41 75 LYS A O 1
#

Mean predicted aligned error: 3.91 Å

Solvent-accessible surface area (backbone atoms only — not comparable to full-atom values): 4639 Å² total; per-residue (Å²): 114,78,92,75,57,94,68,93,76,62,78,49,38,100,84,74,39,47,56,86,58,52,38,59,61,60,29,52,53,52,53,50,48,51,54,36,44,77,70,76,44,80,58,61,66,61,52,50,53,50,54,51,28,55,70,52,27,80,77,52,63,24,72,76,32,65,83,62,36,31,73,79,79,82,128

pLDDT: mean 93.53, std 8.92, range [40.41, 98.62]

Secondary structure (DSSP, 8-state):
-GGG-SSS--SS-TTS-SS--SSHHHHHHHHHHHHHHHTT---HHHHHHHHHHHHH-TT-GGGG-BTTTBPPPP-

Radius of gyration: 14.33 Å; Cα contacts (8 Å, |Δi|>4): 59; chains: 1; bounding box: 31×23×48 Å